Protein AF-A0A453JNE1-F1 (afdb_monomer_lite)

Radius of gyration: 18.83 Å; chains: 1; bounding box: 40×27×56 Å

Sequence (110 aa):
DGTTCVNMLRLGRGPFFRFCKLFRDRKLLEDTIHLSIEKQVAMFLHIVGHNVRNRIIGGNFGRSGEVVSRYFKKVLHAVGELRGDLIRKPSLETQSKIEGNYRWDPYFKV

Secondary structure (DSSP, 8-state):
--HHHHHHHSS-HHHHHHHHHHHHHTTSS---SS--HHHHHHHHHHHHHHT--HHHHHHHHT--HHHHHHHHHHHHHHHHHTHHHH-PPPPSSPPTTTTT-TTTGGGG--

pLDDT: mean 93.27, std 6.87, range [55.72, 98.38]

InterPro domains:
  IPR045249 Putative nuclease HARBI1-like [PTHR22930] (15-109)
  IPR058353 Domain of unknown function DUF8040 [PF26138] (3-79)

Structure (mmCIF, N/CA/C/O backbone):
data_AF-A0A453JNE1-F1
#
_entry.id   AF-A0A453JNE1-F1
#
loop_
_atom_site.group_PDB
_atom_site.id
_atom_site.type_symbol
_atom_site.label_atom_id
_atom_site.label_alt_id
_atom_site.label_comp_id
_atom_site.label_asym_id
_atom_site.label_entity_id
_atom_site.label_seq_id
_atom_site.pdbx_PDB_ins_code
_atom_site.Cartn_x
_atom_site.Cartn_y
_atom_site.Cartn_z
_atom_site.occupancy
_atom_site.B_iso_or_equiv
_atom_site.auth_seq_id
_atom_site.auth_comp_id
_atom_site.auth_asym_id
_atom_site.auth_atom_id
_atom_site.pdbx_PDB_model_num
ATOM 1 N N . ASP A 1 1 ? 17.163 -13.088 1.387 1.00 55.72 1 ASP A N 1
ATOM 2 C CA . ASP A 1 1 ? 16.592 -12.873 2.728 1.00 55.72 1 ASP A CA 1
ATOM 3 C C . ASP A 1 1 ? 15.262 -12.125 2.591 1.00 55.72 1 ASP A C 1
ATOM 5 O O . ASP A 1 1 ? 15.196 -11.155 1.847 1.00 55.72 1 ASP A O 1
ATOM 9 N N . GLY A 1 2 ? 14.183 -12.627 3.197 1.00 70.38 2 GLY A N 1
ATOM 10 C CA . GLY A 1 2 ? 12.844 -12.020 3.127 1.00 70.38 2 GLY A CA 1
ATOM 11 C C . GLY A 1 2 ? 12.650 -10.846 4.091 1.00 70.38 2 GLY A C 1
ATOM 12 O O . GLY A 1 2 ? 11.690 -10.088 3.944 1.00 70.38 2 GLY A O 1
ATOM 13 N N . THR A 1 3 ? 13.572 -10.675 5.041 1.00 79.00 3 THR A N 1
ATOM 14 C CA . THR A 1 3 ? 13.521 -9.660 6.100 1.00 79.00 3 THR A CA 1
ATOM 15 C C . THR A 1 3 ? 13.483 -8.243 5.529 1.00 79.00 3 THR A C 1
ATOM 17 O O . THR A 1 3 ? 12.651 -7.431 5.930 1.00 79.00 3 THR A O 1
ATOM 20 N N . THR A 1 4 ? 14.293 -7.957 4.505 1.00 84.06 4 THR A N 1
ATOM 21 C CA . THR A 1 4 ? 14.314 -6.651 3.827 1.00 84.06 4 THR A CA 1
ATOM 22 C C . THR A 1 4 ? 12.965 -6.301 3.197 1.00 84.06 4 THR A C 1
ATOM 24 O O . THR A 1 4 ? 12.487 -5.179 3.354 1.00 84.06 4 THR A O 1
ATOM 27 N N . CYS A 1 5 ? 12.310 -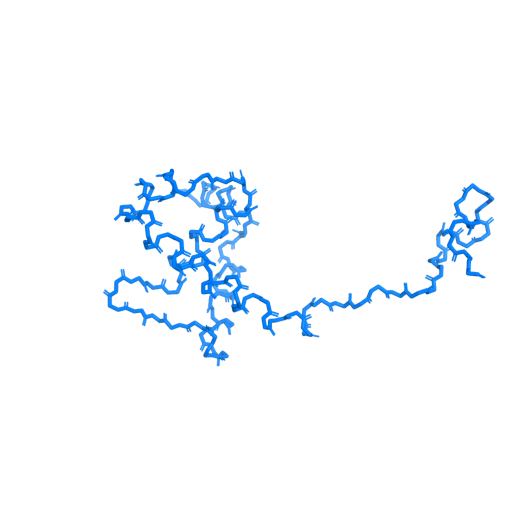7.255 2.526 1.00 85.00 5 CYS A N 1
ATOM 28 C CA . CYS A 1 5 ? 11.005 -7.021 1.905 1.00 85.00 5 CYS A CA 1
ATOM 29 C C . CYS A 1 5 ? 9.919 -6.763 2.952 1.00 85.00 5 CYS A C 1
ATOM 31 O O . CYS A 1 5 ? 9.119 -5.849 2.781 1.00 85.00 5 CYS A O 1
ATOM 33 N N . VAL A 1 6 ? 9.902 -7.531 4.045 1.00 90.06 6 VAL A N 1
ATOM 34 C CA . VAL A 1 6 ? 8.945 -7.313 5.140 1.00 90.06 6 VAL A CA 1
ATOM 35 C C . VAL A 1 6 ? 9.156 -5.940 5.771 1.00 90.06 6 VAL A C 1
ATOM 37 O O . VAL A 1 6 ? 8.186 -5.215 5.987 1.00 90.06 6 VAL A O 1
ATOM 40 N N . ASN A 1 7 ? 10.413 -5.548 5.991 1.00 89.88 7 ASN A N 1
ATOM 41 C CA . ASN A 1 7 ? 10.743 -4.231 6.521 1.00 89.88 7 ASN A CA 1
ATOM 42 C C . ASN A 1 7 ? 10.248 -3.120 5.594 1.00 89.88 7 ASN A C 1
ATOM 44 O O . ASN A 1 7 ? 9.575 -2.214 6.072 1.00 89.88 7 ASN A O 1
ATOM 48 N N . MET A 1 8 ? 10.492 -3.210 4.282 1.00 92.00 8 MET A N 1
ATOM 49 C CA . MET A 1 8 ? 10.060 -2.199 3.305 1.00 92.00 8 MET A CA 1
ATOM 50 C C . MET A 1 8 ? 8.539 -2.132 3.131 1.00 92.00 8 MET A C 1
ATOM 52 O O . MET A 1 8 ? 7.980 -1.043 3.068 1.00 92.00 8 MET A O 1
ATOM 56 N N . LEU A 1 9 ? 7.859 -3.278 3.045 1.00 94.81 9 LEU A N 1
ATOM 57 C CA . LEU A 1 9 ? 6.431 -3.336 2.710 1.00 94.81 9 LEU A CA 1
ATOM 58 C C . LEU A 1 9 ? 5.514 -3.311 3.935 1.00 94.81 9 LEU A C 1
ATOM 60 O O . LEU A 1 9 ? 4.302 -3.190 3.778 1.00 94.81 9 LEU A O 1
ATOM 64 N N . ARG A 1 10 ? 6.073 -3.471 5.144 1.00 95.00 10 ARG A N 1
ATOM 65 C CA . ARG A 1 10 ? 5.338 -3.617 6.415 1.00 95.00 10 ARG A CA 1
ATOM 66 C C . ARG A 1 10 ? 4.325 -4.770 6.386 1.00 95.00 10 ARG A C 1
ATOM 68 O O . ARG A 1 10 ? 3.363 -4.785 7.148 1.00 95.00 10 ARG A O 1
ATOM 75 N N . LEU A 1 11 ? 4.555 -5.750 5.508 1.00 94.31 11 LEU A N 1
ATOM 76 C CA . LEU A 1 11 ? 3.662 -6.874 5.268 1.00 94.31 11 LEU A CA 1
ATOM 77 C C . LEU A 1 11 ? 4.469 -8.155 5.044 1.00 94.31 11 LEU A C 1
ATOM 79 O O . LEU A 1 11 ? 5.428 -8.183 4.273 1.00 94.31 11 LEU A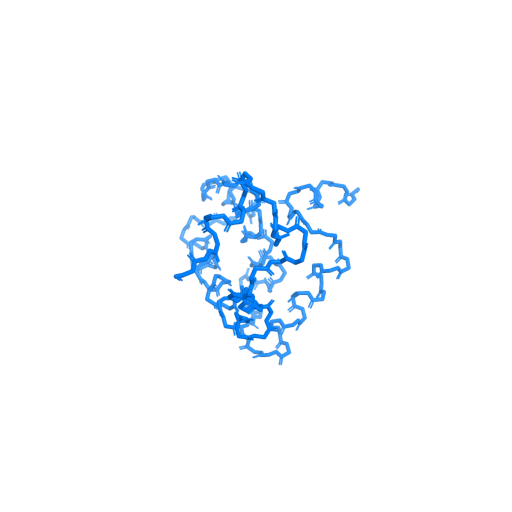 O 1
ATOM 83 N N . GLY A 1 12 ? 4.067 -9.231 5.723 1.00 94.69 12 GLY A N 1
ATOM 84 C CA . GLY A 1 12 ? 4.661 -10.555 5.537 1.00 94.69 12 GLY A CA 1
ATOM 85 C C . GLY A 1 12 ? 4.416 -11.109 4.129 1.00 94.69 12 GLY A C 1
ATOM 86 O O . GLY A 1 12 ? 3.422 -10.771 3.485 1.00 94.69 12 GLY A O 1
ATOM 87 N N . ARG A 1 13 ? 5.272 -12.034 3.671 1.00 93.69 13 ARG A N 1
ATOM 88 C CA . ARG A 1 13 ? 5.181 -12.645 2.329 1.00 93.69 13 ARG A CA 1
ATOM 89 C C . ARG A 1 13 ? 3.800 -13.245 2.033 1.00 93.69 13 ARG A C 1
ATOM 91 O O . ARG A 1 13 ? 3.214 -12.951 0.998 1.00 93.69 13 ARG A O 1
ATOM 98 N N . GLY A 1 14 ? 3.271 -14.073 2.936 1.00 95.75 14 GLY A N 1
ATOM 99 C CA . GLY A 1 14 ? 1.963 -14.719 2.761 1.00 95.75 14 GLY A CA 1
ATOM 100 C C . GLY A 1 14 ? 0.806 -13.714 2.637 1.00 95.75 14 GLY A C 1
ATOM 101 O O . GLY A 1 14 ? 0.097 -13.740 1.630 1.00 95.75 14 GLY A O 1
ATOM 102 N N . PRO A 1 15 ? 0.623 -12.805 3.616 1.00 95.69 15 PRO A N 1
ATOM 103 C CA . PRO A 1 15 ? -0.365 -11.732 3.526 1.00 95.69 15 PRO A CA 1
ATOM 104 C C . PRO A 1 15 ? -0.225 -10.865 2.268 1.00 95.69 15 PRO A C 1
ATOM 106 O O . PRO A 1 15 ? -1.237 -10.544 1.655 1.00 95.69 15 PRO A O 1
ATOM 109 N N . PHE A 1 16 ? 1.001 -10.548 1.838 1.00 97.00 16 PHE A N 1
ATOM 110 C CA . PHE A 1 16 ? 1.247 -9.762 0.626 1.00 97.00 16 PHE A CA 1
ATOM 111 C C . PHE A 1 16 ? 0.674 -10.414 -0.635 1.00 97.00 16 PHE A C 1
ATOM 113 O O . PHE A 1 16 ? -0.073 -9.775 -1.376 1.00 97.00 16 PHE A O 1
ATOM 120 N N . PHE A 1 17 ? 0.957 -11.698 -0.865 1.00 97.12 17 PHE A N 1
ATOM 121 C CA . PHE A 1 17 ? 0.419 -12.389 -2.039 1.00 97.12 17 PHE A CA 1
ATOM 122 C C . PHE A 1 17 ? -1.095 -12.595 -1.953 1.00 97.12 17 PHE A C 1
ATOM 124 O O . PHE A 1 17 ? -1.773 -12.494 -2.973 1.00 97.12 17 PHE A O 1
ATOM 131 N N . ARG A 1 18 ? -1.653 -12.808 -0.751 1.00 97.62 18 ARG A N 1
ATOM 132 C CA . ARG A 1 18 ? -3.115 -12.823 -0.568 1.00 97.62 18 ARG A CA 1
ATOM 133 C C . ARG A 1 18 ? -3.743 -11.474 -0.905 1.00 97.62 18 ARG A C 1
ATOM 135 O O . ARG A 1 18 ? -4.798 -11.447 -1.526 1.00 97.62 18 ARG A O 1
ATOM 142 N N . PHE A 1 19 ? -3.085 -10.376 -0.548 1.00 96.31 19 PHE A N 1
ATOM 143 C CA . PHE A 1 19 ? -3.553 -9.032 -0.867 1.00 96.31 19 PHE A CA 1
ATOM 144 C C . PHE A 1 19 ? -3.513 -8.751 -2.375 1.00 96.31 19 PHE A C 1
ATOM 146 O O . PHE A 1 19 ? -4.488 -8.266 -2.939 1.00 96.31 19 PHE A O 1
ATOM 153 N N . CYS A 1 20 ? -2.440 -9.152 -3.063 1.00 98.31 20 CYS A N 1
ATOM 154 C CA . CYS A 1 20 ? -2.360 -9.056 -4.526 1.00 98.31 20 CYS A CA 1
ATOM 155 C C . CYS A 1 20 ? -3.422 -9.927 -5.216 1.00 98.31 20 CYS A C 1
ATOM 157 O O . CYS A 1 20 ? -4.072 -9.481 -6.161 1.00 98.31 20 CYS A O 1
ATOM 159 N N . LYS A 1 21 ? -3.636 -11.153 -4.718 1.00 98.25 21 LYS A N 1
ATOM 160 C CA . LYS A 1 21 ? -4.685 -12.051 -5.213 1.00 98.25 21 LYS A CA 1
ATOM 161 C C . LYS A 1 21 ? -6.079 -11.447 -5.030 1.00 98.25 21 LYS A C 1
ATOM 163 O O . LYS A 1 21 ? -6.856 -11.478 -5.970 1.00 98.25 21 LYS A O 1
ATOM 168 N N . LEU A 1 22 ? -6.364 -10.829 -3.883 1.00 97.81 22 LEU A N 1
ATOM 169 C CA . LEU A 1 22 ? -7.639 -10.150 -3.633 1.00 97.81 22 LEU A CA 1
ATOM 170 C C . LEU A 1 22 ? -7.943 -9.085 -4.697 1.00 97.81 22 LEU A C 1
ATOM 172 O O . LEU A 1 22 ? -9.057 -9.044 -5.215 1.00 97.81 22 LEU A O 1
ATOM 176 N N . PHE A 1 23 ? -6.963 -8.245 -5.049 1.00 98.12 23 PHE A N 1
ATOM 177 C CA . PHE A 1 23 ? -7.153 -7.244 -6.102 1.00 98.12 23 PHE A CA 1
ATOM 178 C C . PHE A 1 23 ? -7.382 -7.866 -7.478 1.00 98.12 23 PHE A C 1
ATOM 180 O O . PHE A 1 23 ? -8.213 -7.361 -8.233 1.00 98.12 23 PHE A O 1
ATOM 187 N N . ARG A 1 24 ? -6.675 -8.959 -7.784 1.00 98.19 24 ARG A N 1
ATOM 188 C CA . ARG A 1 24 ? -6.810 -9.700 -9.042 1.00 98.19 24 ARG A CA 1
ATOM 189 C C . ARG A 1 24 ? -8.191 -10.352 -9.161 1.00 98.19 24 ARG A C 1
ATOM 191 O O . ARG A 1 24 ? -8.886 -10.129 -10.146 1.00 98.19 24 ARG A O 1
ATOM 198 N N . ASP A 1 25 ? -8.619 -11.082 -8.134 1.00 97.88 25 ASP A N 1
ATOM 199 C CA . ASP A 1 25 ? -9.895 -11.809 -8.108 1.00 97.88 25 ASP A CA 1
ATOM 200 C C . ASP A 1 25 ? -11.092 -10.849 -8.202 1.00 97.88 25 ASP A C 1
ATOM 202 O O . ASP A 1 25 ? -12.088 -11.141 -8.862 1.00 97.88 25 ASP A O 1
ATOM 206 N N . ARG A 1 26 ? -10.976 -9.661 -7.594 1.00 97.00 26 ARG A N 1
ATOM 207 C CA . ARG A 1 26 ? -11.999 -8.605 -7.650 1.00 97.00 26 ARG A CA 1
ATOM 208 C C . ARG A 1 26 ? -11.887 -7.688 -8.869 1.00 97.00 26 ARG A C 1
ATOM 210 O O . ARG A 1 26 ? -12.666 -6.747 -8.976 1.00 97.00 26 ARG A O 1
ATOM 217 N N . LYS A 1 27 ? -10.924 -7.932 -9.767 1.00 97.38 27 LYS A N 1
ATOM 218 C CA . LYS A 1 27 ? -10.643 -7.097 -10.950 1.00 97.38 27 LYS A CA 1
ATOM 219 C C . LYS A 1 27 ? -10.427 -5.612 -10.615 1.00 97.38 27 LYS A C 1
ATOM 221 O O . LYS A 1 27 ? -10.750 -4.734 -11.406 1.00 97.38 27 LYS A O 1
ATOM 226 N N . LEU A 1 28 ? -9.882 -5.331 -9.431 1.00 97.81 28 LEU A N 1
ATOM 227 C CA . LEU A 1 28 ? -9.550 -3.972 -8.987 1.00 97.81 28 LEU A CA 1
ATOM 228 C C . LEU A 1 28 ? -8.179 -3.527 -9.502 1.00 97.81 28 LEU A C 1
ATOM 230 O O . LEU A 1 28 ? -7.931 -2.333 -9.656 1.00 97.81 28 LEU A O 1
ATOM 234 N N . LEU A 1 29 ? -7.287 -4.488 -9.750 1.00 98.31 29 LEU A N 1
ATOM 235 C CA . LEU A 1 29 ? -6.008 -4.288 -10.417 1.00 98.31 29 LEU A CA 1
ATOM 236 C C . LEU A 1 29 ? -5.779 -5.415 -11.418 1.00 98.31 29 LEU A C 1
ATOM 238 O O . LEU A 1 29 ? -6.248 -6.539 -11.237 1.00 98.31 29 LEU A O 1
ATOM 242 N N . GLU A 1 30 ? -4.990 -5.107 -12.436 1.00 97.31 30 GLU A N 1
ATOM 243 C CA . GLU A 1 30 ? -4.578 -6.038 -13.476 1.00 97.31 30 GLU A CA 1
ATOM 244 C C . GLU A 1 30 ? -3.077 -5.910 -13.736 1.00 97.31 30 GLU A C 1
ATOM 246 O O . GLU A 1 30 ? -2.452 -4.863 -13.499 1.00 97.31 30 GLU A O 1
ATOM 251 N N . ASP A 1 31 ? -2.492 -7.004 -14.213 1.00 97.44 31 ASP A N 1
ATOM 252 C CA . ASP A 1 31 ? -1.142 -6.983 -14.746 1.00 97.44 31 ASP A CA 1
ATOM 253 C C . ASP A 1 31 ? -1.141 -6.171 -16.045 1.00 97.44 31 ASP A C 1
ATOM 255 O O . ASP A 1 31 ? -2.032 -6.289 -16.880 1.00 97.44 31 ASP A O 1
ATOM 259 N N . THR A 1 32 ? -0.125 -5.333 -16.222 1.00 94.06 32 THR A N 1
ATOM 260 C CA . THR A 1 32 ? 0.084 -4.599 -17.474 1.00 94.06 32 THR A CA 1
ATOM 261 C C . THR A 1 32 ? 1.340 -5.109 -18.159 1.00 94.06 32 THR A C 1
ATOM 263 O O . THR A 1 32 ? 2.207 -5.705 -17.516 1.00 94.06 32 THR A O 1
ATOM 266 N N . ILE A 1 33 ? 1.521 -4.754 -19.432 1.00 92.69 33 ILE A N 1
ATOM 267 C CA . ILE A 1 33 ? 2.773 -5.020 -20.156 1.00 92.69 33 ILE A CA 1
ATOM 268 C C . ILE A 1 33 ? 4.014 -4.420 -19.467 1.00 92.69 33 ILE A C 1
ATOM 270 O O . ILE A 1 33 ? 5.139 -4.831 -19.737 1.00 92.69 33 ILE A O 1
ATOM 274 N N . HIS A 1 34 ? 3.836 -3.438 -18.576 1.00 89.81 34 HIS A N 1
ATOM 275 C CA . HIS A 1 34 ? 4.939 -2.735 -17.926 1.00 89.81 34 HIS A CA 1
ATOM 276 C C . HIS A 1 34 ? 5.193 -3.187 -16.484 1.00 89.81 34 HIS A C 1
ATOM 278 O O . HIS A 1 34 ? 6.340 -3.125 -16.031 1.00 89.81 34 HIS A O 1
ATOM 284 N N . LEU A 1 35 ? 4.148 -3.586 -15.750 1.00 94.69 35 LEU A N 1
ATOM 285 C CA . LEU A 1 35 ? 4.167 -3.786 -14.298 1.00 94.69 35 LEU A CA 1
ATOM 286 C C . LEU A 1 35 ? 3.108 -4.803 -13.855 1.00 94.69 35 LEU A C 1
ATOM 288 O O . LEU A 1 35 ? 1.919 -4.613 -14.127 1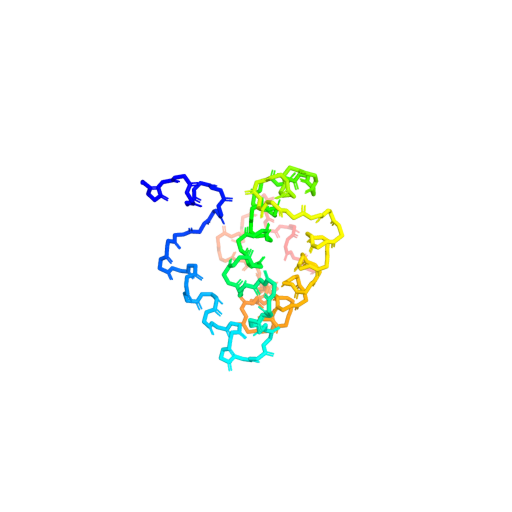.00 94.69 35 LEU A O 1
ATOM 292 N N . SER A 1 36 ? 3.544 -5.814 -13.095 1.00 97.94 36 SER A N 1
ATOM 293 C CA . SER A 1 36 ? 2.643 -6.759 -12.428 1.00 97.94 36 SER A CA 1
ATOM 294 C C . SER A 1 36 ? 1.960 -6.132 -11.214 1.00 97.94 36 SER A C 1
ATOM 296 O O . SER A 1 36 ? 2.506 -5.195 -10.620 1.00 97.94 36 SER A O 1
ATOM 298 N N . ILE A 1 37 ? 0.813 -6.671 -10.804 1.00 98.38 37 ILE A N 1
ATOM 299 C CA . ILE A 1 37 ? 0.069 -6.241 -9.610 1.00 98.38 37 ILE A CA 1
ATOM 300 C C . ILE A 1 37 ? 0.988 -6.221 -8.387 1.00 98.38 37 ILE A C 1
ATOM 302 O O . ILE A 1 37 ? 0.996 -5.250 -7.637 1.00 98.38 37 ILE A O 1
ATOM 306 N N . GLU A 1 38 ? 1.831 -7.237 -8.213 1.00 98.06 38 GLU A N 1
ATOM 307 C CA . GLU A 1 38 ? 2.748 -7.335 -7.077 1.00 98.06 38 GLU A CA 1
ATOM 308 C C . GLU A 1 38 ? 3.720 -6.151 -7.048 1.00 98.06 38 GLU A C 1
ATOM 310 O O . GLU A 1 38 ? 3.942 -5.563 -5.993 1.00 98.06 38 GLU A O 1
ATOM 315 N N . LYS A 1 39 ? 4.267 -5.736 -8.197 1.00 97.25 39 LYS A N 1
ATOM 316 C CA . LYS A 1 39 ? 5.145 -4.558 -8.253 1.00 97.25 39 LYS A CA 1
ATOM 317 C C . LYS A 1 39 ? 4.377 -3.260 -8.007 1.00 97.25 39 LYS A C 1
ATOM 319 O O . LYS A 1 39 ? 4.899 -2.378 -7.328 1.00 97.25 39 LYS A O 1
ATOM 324 N N . GLN A 1 40 ? 3.154 -3.142 -8.527 1.00 98.31 40 GLN A N 1
ATOM 325 C CA . GLN A 1 40 ? 2.291 -1.981 -8.281 1.00 98.31 40 GLN A CA 1
ATOM 326 C C . GLN A 1 40 ? 2.013 -1.828 -6.776 1.00 98.31 40 GLN A C 1
ATOM 328 O O . GLN A 1 40 ? 2.270 -0.771 -6.197 1.00 98.31 40 GLN A O 1
ATOM 333 N N . VAL A 1 41 ? 1.570 -2.910 -6.129 1.00 98.12 41 VAL A N 1
ATOM 334 C CA . VAL A 1 41 ? 1.264 -2.962 -4.694 1.00 98.12 41 VAL A CA 1
ATOM 335 C C . VAL A 1 41 ? 2.525 -2.778 -3.849 1.00 98.12 41 VAL A C 1
ATOM 337 O O . VAL A 1 41 ? 2.486 -2.056 -2.857 1.00 98.12 41 VAL A O 1
ATOM 340 N N . ALA A 1 42 ? 3.664 -3.354 -4.243 1.00 97.62 42 ALA A N 1
ATOM 341 C CA . ALA A 1 42 ? 4.925 -3.188 -3.523 1.00 97.62 42 ALA A CA 1
ATOM 342 C C . ALA A 1 42 ? 5.408 -1.729 -3.516 1.00 97.62 42 ALA A C 1
ATOM 344 O O . ALA A 1 42 ? 5.806 -1.229 -2.465 1.00 97.62 42 ALA A O 1
ATOM 345 N N . MET A 1 43 ? 5.336 -1.023 -4.654 1.00 97.88 43 MET A N 1
ATOM 346 C CA . MET A 1 43 ? 5.652 0.412 -4.701 1.00 97.88 43 MET A CA 1
ATOM 347 C C . MET A 1 43 ? 4.738 1.206 -3.765 1.00 97.88 43 MET A C 1
ATOM 349 O O . MET A 1 43 ? 5.224 2.020 -2.983 1.00 97.88 43 MET A O 1
ATOM 353 N N . PHE A 1 44 ? 3.430 0.945 -3.817 1.00 98.38 44 PHE A N 1
ATOM 354 C CA . PHE A 1 44 ? 2.454 1.612 -2.959 1.00 98.38 44 PHE A CA 1
ATOM 355 C C . PHE A 1 44 ? 2.738 1.377 -1.469 1.00 98.38 44 PHE A C 1
ATOM 357 O O . PHE A 1 44 ? 2.868 2.344 -0.720 1.00 98.38 44 PHE A O 1
ATOM 364 N N . LEU A 1 45 ? 2.900 0.117 -1.050 1.00 97.88 45 LEU A N 1
ATOM 365 C CA . LEU A 1 45 ? 3.166 -0.256 0.343 1.00 97.88 45 LEU A CA 1
ATOM 366 C C . LEU A 1 45 ? 4.476 0.339 0.864 1.00 97.88 45 LEU A C 1
ATOM 368 O O . LEU A 1 45 ? 4.521 0.797 2.000 1.00 97.88 45 LEU A O 1
ATOM 372 N N . HIS A 1 46 ? 5.520 0.390 0.035 1.00 97.31 46 HIS A N 1
ATOM 373 C CA . HIS A 1 46 ? 6.781 1.020 0.419 1.00 97.31 46 HIS A CA 1
ATOM 374 C C . HIS A 1 46 ? 6.600 2.531 0.649 1.00 97.31 46 HIS A C 1
ATOM 376 O O . HIS A 1 46 ? 7.090 3.061 1.645 1.00 97.31 46 HIS A O 1
ATOM 382 N N . ILE A 1 47 ? 5.841 3.223 -0.214 1.00 98.12 47 ILE A N 1
ATOM 383 C CA . ILE A 1 47 ? 5.536 4.654 -0.043 1.00 98.12 47 ILE A CA 1
ATOM 384 C C . ILE A 1 47 ? 4.778 4.892 1.257 1.00 98.12 47 ILE A C 1
ATOM 386 O O . ILE A 1 47 ? 5.230 5.687 2.074 1.00 98.12 47 ILE A O 1
ATOM 390 N N . VAL A 1 48 ? 3.645 4.218 1.468 1.00 97.06 48 VAL A N 1
ATOM 391 C CA . VAL A 1 48 ? 2.779 4.499 2.626 1.00 97.06 48 VAL A CA 1
ATOM 392 C C . VAL A 1 48 ? 3.352 3.960 3.935 1.00 97.06 48 VAL A C 1
ATOM 394 O O . VAL A 1 48 ? 3.140 4.558 4.984 1.00 97.06 48 VAL A O 1
ATOM 397 N N . GLY A 1 49 ? 4.108 2.862 3.883 1.00 95.88 49 GLY A N 1
ATOM 398 C CA . GLY A 1 49 ? 4.692 2.228 5.061 1.00 95.88 49 GLY A CA 1
ATOM 399 C C . GLY A 1 49 ? 5.811 3.044 5.708 1.00 95.88 49 GLY A C 1
ATOM 400 O O . GLY A 1 49 ? 6.018 2.918 6.913 1.00 95.88 49 GLY A O 1
ATOM 401 N N . HIS A 1 50 ? 6.507 3.879 4.925 1.00 95.81 50 HIS A N 1
ATOM 402 C CA . HIS A 1 50 ? 7.679 4.648 5.380 1.00 95.81 50 HIS A CA 1
ATOM 403 C C . HIS A 1 50 ? 7.692 6.110 4.923 1.00 95.81 50 HIS A C 1
ATOM 405 O O . HIS A 1 50 ? 8.711 6.785 5.051 1.00 95.81 50 HIS A O 1
ATOM 411 N N . ASN A 1 51 ? 6.591 6.610 4.359 1.00 96.19 51 ASN A N 1
ATOM 412 C CA . ASN A 1 51 ? 6.509 7.947 3.765 1.00 96.19 51 ASN A CA 1
ATOM 413 C C . ASN A 1 51 ? 7.632 8.218 2.734 1.00 96.19 51 ASN A C 1
ATOM 415 O O . ASN A 1 51 ? 8.249 9.288 2.698 1.00 96.19 51 ASN A O 1
ATOM 419 N N . VAL A 1 52 ? 7.953 7.215 1.908 1.00 97.38 52 VAL A N 1
ATOM 420 C CA . VAL A 1 52 ? 9.067 7.309 0.953 1.00 97.38 52 VAL A CA 1
ATOM 421 C C . VAL A 1 52 ? 8.697 8.223 -0.206 1.00 97.38 52 VAL A C 1
ATOM 423 O O . VAL A 1 52 ? 7.647 8.091 -0.832 1.00 97.38 52 VAL A O 1
ATOM 426 N N . ARG A 1 53 ? 9.609 9.137 -0.551 1.00 98.00 53 ARG A N 1
ATOM 427 C CA . ARG A 1 53 ? 9.425 10.062 -1.675 1.00 98.00 53 ARG A CA 1
ATOM 428 C C . ARG A 1 53 ? 9.386 9.308 -3.006 1.00 98.00 53 ARG A C 1
ATOM 430 O O . ARG A 1 53 ? 10.211 8.430 -3.251 1.00 98.00 53 ARG A O 1
ATOM 437 N N . ASN A 1 54 ? 8.521 9.761 -3.913 1.00 97.31 54 ASN A N 1
ATOM 438 C CA . ASN A 1 54 ? 8.348 9.206 -5.260 1.00 97.31 54 ASN A CA 1
ATOM 439 C C . ASN A 1 54 ? 9.688 8.954 -5.989 1.00 97.31 54 ASN A C 1
ATOM 441 O O . ASN A 1 54 ? 9.909 7.854 -6.488 1.00 97.31 54 ASN A O 1
ATOM 445 N N . ARG A 1 55 ? 10.626 9.917 -5.953 1.00 97.44 55 ARG A N 1
ATOM 446 C CA . ARG A 1 55 ? 11.947 9.785 -6.601 1.00 97.44 55 ARG A CA 1
ATOM 447 C C . ARG A 1 55 ? 12.747 8.558 -6.142 1.00 97.44 55 ARG A C 1
ATOM 449 O O . ARG A 1 55 ? 13.431 7.940 -6.946 1.00 97.44 55 ARG A O 1
ATOM 456 N N . ILE A 1 56 ? 12.659 8.211 -4.856 1.00 97.81 56 ILE A N 1
ATOM 457 C CA . ILE A 1 56 ? 13.415 7.098 -4.266 1.00 97.81 56 ILE A CA 1
ATOM 458 C C . ILE A 1 56 ? 12.812 5.771 -4.724 1.00 97.81 56 ILE A C 1
ATOM 460 O O . ILE A 1 56 ? 13.534 4.853 -5.093 1.00 97.81 56 ILE A O 1
ATOM 464 N N . ILE A 1 57 ? 11.483 5.692 -4.788 1.00 97.56 57 ILE A N 1
ATOM 465 C CA . ILE A 1 57 ? 10.782 4.521 -5.324 1.00 97.56 57 ILE A CA 1
ATOM 466 C C . ILE A 1 57 ? 11.057 4.347 -6.814 1.00 97.56 57 ILE A C 1
ATOM 468 O O . ILE A 1 57 ? 11.303 3.228 -7.254 1.00 97.56 57 ILE A O 1
ATOM 472 N N . GLY A 1 58 ? 11.084 5.442 -7.576 1.00 96.94 58 GLY A N 1
ATOM 473 C CA . GLY A 1 58 ? 11.481 5.414 -8.9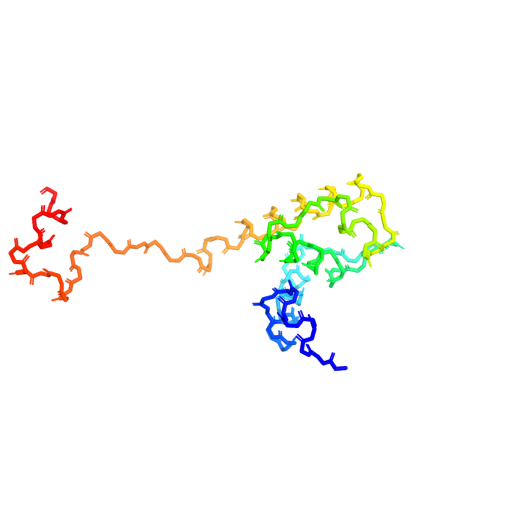82 1.00 96.94 58 GLY A CA 1
ATOM 474 C C . GLY A 1 58 ? 12.866 4.793 -9.167 1.00 96.94 58 GLY A C 1
ATOM 475 O O . GLY A 1 58 ? 13.015 3.870 -9.964 1.00 96.94 58 GLY A O 1
ATOM 476 N N . GLY A 1 59 ? 13.844 5.211 -8.354 1.00 97.06 59 GLY A N 1
ATOM 477 C CA . GLY A 1 59 ? 15.179 4.604 -8.322 1.00 97.06 59 GLY A CA 1
ATOM 478 C C . GLY A 1 59 ? 15.156 3.115 -7.962 1.00 97.06 59 GLY A C 1
ATOM 479 O O . GLY A 1 59 ? 15.680 2.296 -8.710 1.00 97.06 59 GLY A O 1
ATOM 480 N N . ASN A 1 60 ? 14.478 2.744 -6.872 1.00 94.25 60 ASN A N 1
ATOM 481 C CA . ASN A 1 60 ? 14.427 1.360 -6.382 1.00 94.25 60 ASN A CA 1
ATOM 482 C C . ASN A 1 60 ? 13.779 0.377 -7.371 1.00 94.25 60 ASN A C 1
ATOM 484 O O . ASN A 1 60 ? 14.135 -0.798 -7.395 1.00 94.25 60 ASN A O 1
ATOM 488 N N . PHE A 1 61 ? 12.808 0.837 -8.165 1.00 93.62 61 PHE A N 1
ATOM 489 C CA . PHE A 1 61 ? 12.054 -0.007 -9.099 1.00 93.62 61 PHE A CA 1
ATOM 490 C C . PHE A 1 61 ? 12.442 0.206 -10.572 1.00 93.62 61 PHE A C 1
ATOM 492 O O . PHE A 1 61 ? 11.863 -0.443 -11.449 1.00 93.62 61 PHE A O 1
ATOM 499 N N . GLY A 1 62 ? 13.395 1.102 -10.858 1.00 96.00 62 GLY A N 1
ATOM 500 C CA . GLY A 1 62 ? 13.806 1.454 -12.219 1.00 96.00 62 GLY A CA 1
ATOM 501 C C . GLY A 1 62 ? 12.667 2.064 -13.040 1.00 96.00 62 GLY A C 1
ATOM 502 O O . GLY A 1 62 ? 12.436 1.664 -14.181 1.00 96.00 62 GLY A O 1
ATOM 503 N N . ARG A 1 63 ? 11.884 2.970 -12.442 1.00 96.00 63 ARG A N 1
ATOM 504 C CA . ARG A 1 63 ? 10.705 3.592 -13.064 1.00 96.00 63 ARG A CA 1
ATOM 505 C C . ARG A 1 63 ? 10.741 5.108 -12.971 1.00 96.00 63 ARG A C 1
ATOM 507 O O . ARG A 1 63 ? 11.284 5.678 -12.029 1.00 96.00 63 ARG A O 1
ATOM 514 N N . SER A 1 64 ? 10.114 5.760 -13.948 1.00 97.38 64 SER A N 1
ATOM 515 C CA . SER A 1 64 ? 9.925 7.207 -13.915 1.00 97.38 64 SER A CA 1
ATOM 516 C C . SER A 1 64 ? 8.994 7.603 -12.766 1.00 97.38 64 SER A C 1
ATOM 518 O O . SER A 1 64 ? 8.138 6.825 -12.332 1.00 97.38 64 SER A O 1
ATOM 520 N N . GLY A 1 65 ? 9.126 8.842 -12.290 1.00 97.50 65 GLY A N 1
ATOM 521 C CA . GLY A 1 65 ? 8.250 9.342 -11.230 1.00 97.50 65 GLY A CA 1
ATOM 522 C C . GLY A 1 65 ? 6.778 9.424 -11.647 1.00 97.50 65 GLY A C 1
ATOM 523 O O . GLY A 1 65 ? 5.886 9.238 -10.816 1.00 97.50 65 GLY A O 1
ATOM 524 N N . GLU A 1 66 ? 6.522 9.620 -12.944 1.00 97.81 66 GLU A N 1
ATOM 525 C CA . GLU A 1 66 ? 5.186 9.532 -13.539 1.00 97.81 66 GLU A CA 1
ATOM 526 C C . GLU A 1 66 ? 4.591 8.134 -13.339 1.00 97.81 66 GLU A C 1
ATOM 528 O O . GLU A 1 66 ? 3.503 8.015 -12.776 1.00 97.81 66 GLU A O 1
ATOM 533 N N . VAL A 1 67 ? 5.336 7.080 -13.687 1.00 97.31 67 VAL A N 1
ATOM 534 C CA . VAL A 1 67 ? 4.899 5.688 -13.515 1.00 97.31 67 VAL A CA 1
ATOM 535 C C . VAL A 1 67 ? 4.609 5.396 -12.043 1.00 97.31 67 VAL A C 1
ATOM 537 O O . VAL A 1 67 ? 3.560 4.838 -11.721 1.00 97.31 67 VAL A O 1
ATOM 540 N N . VAL A 1 68 ? 5.491 5.823 -11.135 1.00 98.00 68 VAL A N 1
ATOM 541 C CA . VAL A 1 68 ? 5.274 5.666 -9.689 1.00 98.00 68 VAL A CA 1
ATOM 542 C C . VAL A 1 68 ? 3.986 6.368 -9.248 1.00 98.00 68 VAL A C 1
ATOM 544 O O . VAL A 1 68 ? 3.176 5.768 -8.546 1.00 98.00 68 VAL A O 1
ATOM 547 N N . SER A 1 69 ? 3.752 7.609 -9.686 1.00 98.25 69 SER A N 1
ATOM 548 C CA . SER A 1 69 ? 2.547 8.373 -9.331 1.00 98.25 69 SER A CA 1
ATOM 549 C C . SER A 1 69 ? 1.272 7.721 -9.871 1.00 98.25 69 SER A C 1
ATOM 551 O O . SER A 1 69 ? 0.284 7.587 -9.145 1.00 98.25 69 SER A O 1
ATOM 553 N N . ARG A 1 70 ? 1.300 7.263 -11.127 1.00 97.75 70 ARG A N 1
ATOM 554 C CA . ARG A 1 70 ? 0.183 6.577 -11.785 1.00 97.75 70 ARG A CA 1
ATOM 555 C C . ARG A 1 70 ? -0.237 5.337 -11.005 1.00 97.75 70 ARG A C 1
ATOM 557 O O . ARG A 1 70 ? -1.411 5.191 -10.668 1.00 97.75 70 ARG A O 1
ATOM 564 N N . TYR A 1 71 ? 0.712 4.454 -10.699 1.00 98.00 71 TYR A N 1
ATOM 565 C CA . TYR A 1 71 ? 0.400 3.211 -9.998 1.00 98.00 71 TYR A CA 1
ATOM 566 C C . TYR A 1 71 ? 0.104 3.427 -8.517 1.00 98.00 71 TYR A C 1
ATOM 568 O O . TYR A 1 71 ? -0.757 2.734 -7.986 1.00 98.00 71 TYR A O 1
ATOM 576 N N . PHE A 1 72 ? 0.699 4.436 -7.873 1.00 98.31 72 PHE A N 1
ATOM 577 C CA . PHE A 1 72 ? 0.288 4.842 -6.530 1.00 98.31 72 PHE A CA 1
ATOM 578 C C . PHE A 1 72 ? -1.205 5.192 -6.486 1.00 98.31 72 PHE A C 1
ATOM 580 O O . PHE A 1 72 ? -1.930 4.660 -5.651 1.00 98.31 72 PHE A O 1
ATOM 587 N N . LYS A 1 73 ? -1.687 6.027 -7.419 1.00 98.38 73 LYS A N 1
ATOM 588 C CA . LYS A 1 73 ? -3.106 6.415 -7.495 1.00 98.38 73 LYS A CA 1
ATOM 589 C C . LYS A 1 73 ? -4.019 5.223 -7.793 1.00 98.38 73 LYS A C 1
ATOM 591 O O . LYS A 1 73 ? -5.051 5.085 -7.144 1.00 98.38 73 LYS A O 1
ATOM 596 N N . LYS A 1 74 ? -3.633 4.350 -8.733 1.00 98.00 74 LYS A N 1
ATOM 597 C CA . LYS A 1 74 ? -4.398 3.131 -9.057 1.00 98.00 74 LYS A CA 1
ATOM 598 C C . LYS A 1 74 ? -4.551 2.215 -7.842 1.00 98.00 74 LYS A C 1
ATOM 600 O O . LYS A 1 74 ? -5.663 1.806 -7.525 1.00 98.00 74 LYS A O 1
ATOM 605 N N . VAL A 1 75 ? -3.451 1.931 -7.142 1.00 98.25 75 VAL A N 1
ATOM 606 C CA . VAL A 1 75 ? -3.485 1.069 -5.954 1.00 98.25 75 VAL A CA 1
ATOM 607 C C . VAL A 1 75 ? -4.245 1.746 -4.812 1.00 98.25 75 VAL A C 1
ATOM 609 O O . VAL A 1 75 ? -5.039 1.081 -4.158 1.00 98.25 75 VAL A O 1
ATOM 612 N N . LEU A 1 76 ? -4.091 3.059 -4.608 1.00 98.25 76 LEU A N 1
ATOM 613 C CA . LEU A 1 76 ? -4.861 3.804 -3.606 1.00 98.25 76 LEU A CA 1
ATOM 614 C C . LEU A 1 76 ? -6.372 3.685 -3.841 1.00 98.25 76 LEU A C 1
ATOM 616 O O . LEU A 1 76 ? -7.115 3.418 -2.900 1.00 98.25 76 LEU A O 1
ATOM 620 N N . HIS A 1 77 ? -6.818 3.849 -5.088 1.00 98.19 77 HIS A N 1
ATOM 621 C CA . HIS A 1 77 ? -8.224 3.678 -5.447 1.00 98.19 77 HIS A CA 1
ATOM 622 C C . HIS A 1 77 ? -8.695 2.244 -5.180 1.00 98.19 77 HIS A C 1
ATOM 624 O O . HIS A 1 77 ? -9.700 2.047 -4.507 1.00 98.19 77 HIS A O 1
ATOM 630 N N . ALA A 1 78 ? -7.936 1.237 -5.627 1.00 97.81 78 ALA A N 1
ATOM 631 C CA . ALA A 1 78 ? -8.256 -0.169 -5.386 1.00 97.81 78 ALA A CA 1
ATOM 632 C C . ALA A 1 78 ? -8.367 -0.501 -3.886 1.00 97.81 78 ALA A C 1
ATOM 634 O O . ALA A 1 78 ? -9.292 -1.196 -3.477 1.00 97.81 78 ALA A O 1
ATOM 635 N N . VAL A 1 79 ? -7.461 0.025 -3.052 1.00 96.62 79 VAL A N 1
ATOM 636 C CA . VAL A 1 79 ? -7.539 -0.089 -1.585 1.00 96.62 79 VAL A CA 1
ATOM 637 C C . VAL A 1 79 ? -8.803 0.591 -1.057 1.00 96.62 79 VAL A C 1
ATOM 639 O O . VAL A 1 79 ? -9.492 0.030 -0.207 1.00 96.62 79 VAL A O 1
ATOM 642 N N . GLY A 1 80 ? -9.127 1.777 -1.574 1.00 96.00 80 GLY A N 1
ATOM 643 C CA . GLY A 1 80 ? -10.332 2.524 -1.224 1.00 96.00 80 GLY A CA 1
ATOM 644 C C . GLY A 1 80 ? -11.622 1.749 -1.491 1.00 96.00 80 GLY A C 1
ATOM 645 O O . GLY A 1 80 ? -12.550 1.844 -0.692 1.00 96.00 80 GLY A O 1
ATOM 646 N N . GLU A 1 81 ? -11.678 0.935 -2.543 1.00 96.50 81 GLU A N 1
ATOM 647 C CA . GLU A 1 81 ? -12.842 0.090 -2.853 1.00 96.50 81 GLU A CA 1
ATOM 648 C C . GLU A 1 81 ? -13.046 -1.054 -1.850 1.00 96.50 81 GLU A C 1
ATOM 650 O O . GLU A 1 81 ? -14.157 -1.547 -1.684 1.00 96.50 81 GLU A O 1
ATOM 655 N N . LEU A 1 82 ? -12.011 -1.427 -1.092 1.00 94.56 82 LEU A N 1
ATOM 656 C CA . LEU A 1 82 ? -12.123 -2.424 -0.024 1.00 94.56 82 LEU A CA 1
ATOM 657 C C . LEU A 1 82 ? -12.657 -1.841 1.295 1.00 94.56 82 LEU A C 1
ATOM 659 O O . LEU A 1 82 ? -12.876 -2.593 2.245 1.00 94.56 82 LEU A O 1
ATOM 663 N N . ARG A 1 83 ? -12.864 -0.517 1.385 1.00 91.69 83 ARG A N 1
ATOM 664 C CA . ARG A 1 83 ? -13.232 0.166 2.639 1.00 91.69 83 ARG A CA 1
ATOM 665 C C . ARG A 1 83 ? -14.504 -0.390 3.275 1.00 91.69 83 ARG A C 1
ATOM 667 O O . ARG A 1 83 ? -14.534 -0.557 4.485 1.00 91.69 83 ARG A O 1
ATOM 674 N N . GLY A 1 84 ? -15.528 -0.688 2.472 1.00 87.56 84 GLY A N 1
ATOM 675 C CA . GLY A 1 84 ? -16.814 -1.181 2.974 1.00 87.56 84 GLY A CA 1
ATOM 676 C C . GLY A 1 84 ? -16.717 -2.571 3.601 1.00 87.56 84 GLY A C 1
ATOM 677 O O . GLY A 1 84 ? -17.423 -2.855 4.562 1.00 87.56 84 GLY A O 1
ATOM 678 N N . ASP A 1 85 ? -15.794 -3.392 3.102 1.00 90.00 85 ASP A N 1
ATOM 679 C CA . ASP A 1 85 ? -15.639 -4.782 3.530 1.00 90.00 85 ASP A CA 1
ATOM 680 C C . ASP A 1 85 ? -14.631 -4.933 4.672 1.00 90.00 85 ASP A C 1
ATOM 682 O O . ASP A 1 85 ? -14.780 -5.802 5.528 1.00 90.00 85 ASP A O 1
ATOM 686 N N . LEU A 1 86 ? -13.568 -4.120 4.663 1.00 88.12 86 LEU A N 1
ATOM 687 C CA . LEU A 1 86 ? -12.426 -4.284 5.565 1.00 88.12 86 LEU A CA 1
ATOM 688 C C . LEU A 1 86 ? -12.390 -3.263 6.704 1.00 88.12 86 LEU A C 1
ATOM 690 O O . LEU A 1 86 ? -11.759 -3.526 7.729 1.00 88.12 86 LEU A O 1
ATOM 694 N N . ILE A 1 87 ? -13.037 -2.104 6.554 1.00 87.81 87 ILE A N 1
ATOM 695 C CA . ILE A 1 87 ? -13.054 -1.062 7.583 1.00 87.81 87 ILE A CA 1
ATOM 696 C C . ILE A 1 87 ? -14.399 -1.107 8.295 1.00 87.81 87 ILE A C 1
ATOM 698 O O . ILE A 1 87 ? -15.408 -0.580 7.829 1.00 87.81 87 ILE A O 1
ATOM 702 N N . ARG A 1 88 ? -14.402 -1.715 9.482 1.00 86.25 88 ARG A N 1
ATOM 703 C CA . ARG A 1 88 ? -15.558 -1.663 10.373 1.00 86.25 88 ARG A CA 1
ATOM 704 C C . ARG A 1 88 ? -15.667 -0.264 10.972 1.00 86.25 88 ARG A C 1
ATOM 706 O O . ARG A 1 88 ? -14.703 0.230 11.560 1.00 86.25 88 ARG A O 1
ATOM 713 N N . LYS A 1 89 ? -16.846 0.353 10.865 1.00 83.06 89 LYS A N 1
ATOM 714 C CA . LYS A 1 89 ? -17.137 1.599 11.584 1.00 83.06 89 LYS A CA 1
ATOM 715 C C . LYS A 1 89 ? -16.929 1.375 13.091 1.00 83.06 89 LYS A C 1
ATOM 717 O O . LYS A 1 89 ? -17.317 0.314 13.590 1.00 83.06 89 LYS A O 1
ATOM 722 N N . PRO A 1 90 ? -16.304 2.318 13.814 1.00 81.94 90 PRO A N 1
ATOM 723 C CA . PRO A 1 90 ? -16.225 2.220 15.265 1.00 81.94 90 PRO A CA 1
ATOM 724 C C . PRO A 1 90 ? -17.641 2.186 15.853 1.00 81.94 90 PRO A C 1
ATOM 726 O O . PRO A 1 90 ? -18.551 2.811 15.305 1.00 81.94 90 PRO A O 1
ATOM 729 N N . SER A 1 91 ? -17.823 1.442 16.950 1.00 82.38 91 SER A N 1
ATOM 730 C CA . SER A 1 91 ? -19.055 1.570 17.733 1.00 82.38 91 SER A CA 1
ATOM 731 C C . SER A 1 91 ? -19.127 2.989 18.291 1.00 82.38 91 SER A C 1
ATOM 733 O O . SER A 1 91 ? -18.097 3.554 18.665 1.00 82.38 91 SER A O 1
ATOM 735 N N . LEU A 1 92 ? -20.333 3.549 18.324 1.00 82.00 92 LEU A N 1
ATOM 736 C CA . LEU A 1 92 ? -20.606 4.802 19.030 1.00 82.00 92 LEU A CA 1
ATOM 737 C C . LEU A 1 92 ? -20.814 4.570 20.531 1.00 82.00 92 LEU A C 1
ATOM 739 O O . LEU A 1 92 ? -20.884 5.524 21.294 1.00 82.00 92 LEU A O 1
ATOM 743 N N . GLU A 1 93 ? -20.905 3.311 20.955 1.00 86.31 93 GLU A N 1
ATOM 744 C CA . GLU A 1 93 ? -21.013 2.954 22.361 1.00 86.31 93 GLU A CA 1
ATOM 745 C C . GLU A 1 93 ? -19.672 3.156 23.068 1.00 86.31 93 GLU A C 1
ATOM 747 O O . GLU A 1 93 ? -18.604 2.789 22.556 1.00 86.31 93 GLU A O 1
ATOM 752 N N . THR A 1 94 ? -19.733 3.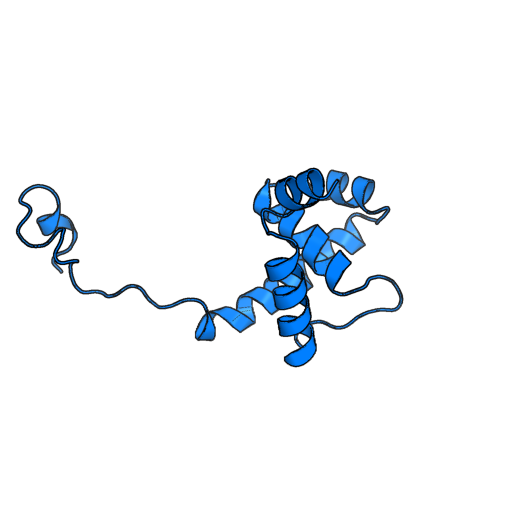693 24.285 1.00 87.81 94 THR A N 1
ATOM 753 C CA . THR A 1 94 ? -18.579 3.720 25.176 1.00 87.81 94 THR A CA 1
ATOM 754 C C . THR A 1 94 ? -18.111 2.289 25.422 1.00 87.81 94 THR A C 1
ATOM 756 O O . THR A 1 94 ? -18.886 1.419 25.809 1.00 87.81 94 THR A O 1
ATOM 759 N N . GLN A 1 95 ? -16.823 2.023 25.209 1.00 87.62 95 GLN A N 1
ATOM 760 C CA . GLN A 1 95 ? -16.269 0.707 25.517 1.00 87.62 95 GLN A CA 1
ATOM 761 C C . GLN A 1 95 ? -16.402 0.425 27.017 1.00 87.62 95 GLN A C 1
ATOM 763 O O . GLN A 1 95 ? -16.099 1.295 27.830 1.00 87.62 95 GLN A O 1
ATOM 768 N N . SER A 1 96 ? -16.720 -0.813 27.393 1.00 89.62 96 SER A N 1
ATOM 769 C CA . SER A 1 96 ? -16.869 -1.224 28.801 1.00 89.62 96 SER A CA 1
ATOM 770 C C . SER A 1 96 ? -15.632 -0.967 29.675 1.00 89.62 96 SER A C 1
ATOM 772 O O . SER A 1 96 ? -15.736 -0.853 30.888 1.00 89.62 96 SER A O 1
ATOM 774 N N . LYS A 1 97 ? -14.442 -0.845 29.069 1.00 88.94 97 LYS A N 1
ATOM 775 C CA . LYS A 1 97 ? -13.196 -0.463 29.762 1.00 88.94 97 LYS A CA 1
ATOM 776 C C . LYS A 1 97 ? -13.127 1.022 30.147 1.00 88.94 97 LYS A C 1
ATOM 778 O O . LYS A 1 97 ? -12.276 1.402 30.948 1.00 88.94 97 LYS A O 1
ATOM 783 N N . ILE A 1 98 ? -13.942 1.853 29.507 1.00 89.75 98 ILE A N 1
ATOM 784 C CA . ILE A 1 98 ? -14.014 3.309 29.676 1.00 89.75 98 ILE A CA 1
ATOM 785 C C . ILE A 1 98 ? -15.265 3.685 30.472 1.00 89.75 98 ILE A C 1
ATOM 787 O O . ILE A 1 98 ? -15.218 4.635 31.244 1.00 89.75 98 ILE A O 1
ATOM 791 N N . GLU A 1 99 ? -16.355 2.938 30.307 1.00 90.62 99 GLU A N 1
ATOM 792 C CA . GLU A 1 99 ? -17.622 3.187 30.989 1.00 90.62 99 GLU A CA 1
ATOM 793 C C . GLU A 1 99 ? -17.448 3.261 32.516 1.00 90.62 99 GLU A C 1
ATOM 795 O O . GLU A 1 99 ? -16.811 2.403 33.129 1.00 90.62 99 GLU A O 1
ATOM 800 N N . GLY A 1 100 ? -17.95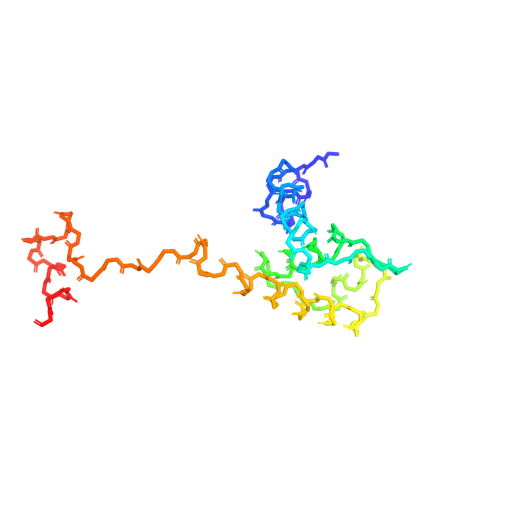6 4.333 33.132 1.00 89.00 100 GLY A N 1
ATOM 801 C CA . GLY A 1 100 ? -17.809 4.588 34.569 1.00 89.00 100 GLY A CA 1
ATOM 802 C C . GLY A 1 100 ? -16.416 5.057 35.013 1.00 89.00 100 GLY A C 1
ATOM 803 O O . GLY A 1 100 ? -16.224 5.397 36.182 1.00 89.00 100 GLY A O 1
ATOM 804 N N . ASN A 1 101 ? -15.427 5.132 34.115 1.00 93.06 101 ASN A N 1
ATOM 805 C CA . ASN A 1 101 ? -14.129 5.711 34.439 1.00 93.06 101 ASN A CA 1
ATOM 806 C C . ASN A 1 101 ? -14.240 7.239 34.530 1.00 93.06 101 ASN A C 1
ATOM 808 O O . ASN A 1 101 ? -14.302 7.917 33.509 1.00 93.06 101 ASN A O 1
ATOM 812 N N . TYR A 1 102 ? -14.169 7.791 35.743 1.00 92.19 102 TYR A N 1
ATOM 813 C CA . TYR A 1 102 ? -14.330 9.231 35.995 1.00 92.19 102 TYR A CA 1
ATOM 814 C C . TYR A 1 102 ? -13.427 10.142 35.141 1.00 92.19 102 TYR A C 1
ATOM 816 O O . TYR A 1 102 ? -13.782 11.288 34.876 1.00 92.19 102 TYR A O 1
ATOM 824 N N . ARG A 1 103 ? -12.248 9.657 34.725 1.00 92.75 103 ARG A N 1
ATOM 825 C CA . ARG A 1 103 ? -11.292 10.433 33.930 1.00 92.75 103 ARG A CA 1
ATOM 826 C C . ARG A 1 103 ? -11.636 10.426 32.445 1.00 92.75 103 ARG A C 1
ATOM 828 O O . ARG A 1 103 ? -11.368 11.417 31.775 1.00 92.75 103 ARG A O 1
ATOM 835 N N . TRP A 1 104 ? -12.150 9.314 31.926 1.00 91.12 104 TRP A N 1
ATOM 836 C CA . TRP A 1 104 ? -12.287 9.098 30.484 1.00 91.12 104 TRP A CA 1
ATOM 837 C C . TRP A 1 104 ? -13.739 9.100 30.014 1.00 91.12 104 TRP A C 1
ATOM 839 O O . TRP A 1 104 ? -14.010 9.672 28.967 1.00 91.12 104 TRP A O 1
ATOM 849 N N . ASP A 1 105 ? -14.665 8.533 30.789 1.00 89.81 105 ASP A N 1
ATOM 850 C CA . ASP A 1 105 ? -16.087 8.395 30.447 1.00 89.81 105 ASP A CA 1
ATOM 851 C C . ASP A 1 105 ? -16.765 9.714 30.020 1.00 89.81 105 ASP A C 1
ATOM 853 O O . ASP A 1 105 ? -17.464 9.695 29.005 1.00 89.81 105 ASP A O 1
ATOM 857 N N . PRO A 1 106 ? -16.505 10.882 30.658 1.00 91.12 106 PRO A N 1
ATOM 858 C CA . PRO A 1 106 ? -17.127 12.148 30.253 1.00 91.12 106 PRO A CA 1
ATOM 859 C C . PRO A 1 106 ? -16.848 12.569 28.802 1.00 91.12 106 PRO A C 1
ATOM 861 O O . PRO A 1 106 ? -17.654 13.280 28.215 1.00 91.12 106 PRO A O 1
ATOM 864 N N . TYR A 1 107 ? -15.735 12.130 28.202 1.00 88.25 107 TYR A N 1
ATOM 865 C CA . TYR A 1 107 ? -15.382 12.468 26.815 1.00 88.25 107 TYR A CA 1
ATOM 866 C C . TYR A 1 107 ? -16.121 11.622 25.768 1.00 88.25 107 TYR A C 1
ATOM 868 O O . TYR A 1 107 ? -16.025 11.911 24.576 1.00 88.25 107 TYR A O 1
ATOM 876 N N . PHE A 1 108 ? -16.814 10.562 26.194 1.00 86.19 108 PHE A N 1
ATOM 877 C CA . PHE A 1 108 ? -17.492 9.607 25.312 1.00 86.19 108 PHE A CA 1
ATOM 878 C C . PHE A 1 108 ? -19.015 9.583 25.514 1.00 86.19 108 PHE A C 1
ATOM 880 O O . PHE A 1 108 ? -19.687 8.746 24.916 1.00 86.19 108 PHE A O 1
ATOM 887 N N . LYS A 1 109 ? -19.571 10.478 26.341 1.00 81.25 109 LYS A N 1
ATOM 888 C CA . LYS A 1 109 ? -21.020 10.702 26.441 1.00 81.25 109 LYS A CA 1
ATOM 889 C C . LYS A 1 109 ? -21.420 11.810 25.460 1.00 81.25 109 LYS A C 1
ATOM 891 O O . LYS A 1 109 ? -20.733 12.825 25.378 1.00 81.25 109 LYS A O 1
ATOM 896 N N . VAL A 1 110 ? -22.486 11.567 24.695 1.00 67.56 110 VAL A N 1
ATOM 897 C CA . VAL A 1 110 ? -23.123 12.549 23.796 1.00 67.56 110 VAL A CA 1
ATOM 898 C C . VAL A 1 110 ? -24.116 13.384 24.587 1.00 67.56 110 VAL A C 1
ATOM 900 O O . VAL A 1 110 ? -24.845 12.773 25.401 1.00 67.56 110 VAL A O 1
#

Foldseek 3Di:
DCVVLCLQLVDHPVVLVVVLVVCVVVVLDQADPVGHSSLLSSLLSNCVVPVDDLVVSCVVSVHDSVVSVVSNVSVVVSVVVCCVVPPDDDDLDDPPVQPPPPVRVVVSDD

Organism: Aegilops tauschii subsp. strangulata (NCBI:txid200361)